Protein AF-A0A817CZT6-F1 (afdb_monomer_lite)

Radius of gyration: 22.2 Å; chains: 1; bounding box: 32×43×56 Å

Structure (mmCIF, N/CA/C/O backbone):
data_AF-A0A817CZT6-F1
#
_entry.id   AF-A0A817CZT6-F1
#
loop_
_atom_site.group_PDB
_atom_site.id
_atom_site.type_symbol
_atom_site.label_atom_id
_atom_site.label_alt_id
_atom_site.label_comp_id
_atom_site.label_asym_id
_atom_site.label_entity_id
_atom_site.label_seq_id
_atom_site.pdbx_PDB_ins_code
_atom_site.Cartn_x
_atom_site.Cartn_y
_atom_site.Cartn_z
_atom_site.occupancy
_atom_site.B_iso_or_equiv
_atom_site.auth_seq_id
_atom_site.auth_comp_id
_atom_site.auth_asym_id
_atom_site.auth_atom_id
_atom_site.pdbx_PDB_model_num
ATOM 1 N N . MET A 1 1 ? -7.668 -11.973 -19.257 1.00 88.50 1 MET A N 1
ATOM 2 C CA . MET A 1 1 ? -7.568 -13.418 -18.961 1.00 88.50 1 MET A CA 1
ATOM 3 C C . MET A 1 1 ? -7.108 -14.110 -20.238 1.00 88.50 1 MET A C 1
ATOM 5 O O . MET A 1 1 ? -7.043 -13.444 -21.268 1.00 88.50 1 MET A O 1
ATOM 9 N N . TYR A 1 2 ? -6.689 -15.365 -20.191 1.00 92.69 2 TYR A N 1
ATOM 10 C CA . TYR A 1 2 ? -6.316 -16.107 -21.389 1.00 92.69 2 TYR A CA 1
ATOM 11 C C . TYR A 1 2 ? -6.730 -17.566 -21.269 1.00 92.69 2 TYR A C 1
ATOM 13 O O . TYR A 1 2 ? -6.861 -18.090 -20.161 1.00 92.69 2 TYR A O 1
ATOM 21 N N . TYR A 1 3 ? -6.906 -18.198 -22.418 1.00 92.81 3 TYR A N 1
ATOM 22 C CA . TYR A 1 3 ? -7.049 -19.640 -22.541 1.00 92.81 3 TYR A CA 1
ATOM 23 C C . TYR A 1 3 ? -6.034 -20.180 -23.538 1.00 92.81 3 TYR A C 1
ATOM 25 O O . TYR A 1 3 ? -5.374 -19.417 -24.254 1.00 92.81 3 TYR A O 1
ATOM 33 N N . LEU A 1 4 ? -5.861 -21.497 -23.519 1.00 92.00 4 LEU A N 1
ATOM 34 C CA . LEU A 1 4 ? -4.982 -22.200 -24.439 1.00 92.00 4 LEU A CA 1
ATOM 35 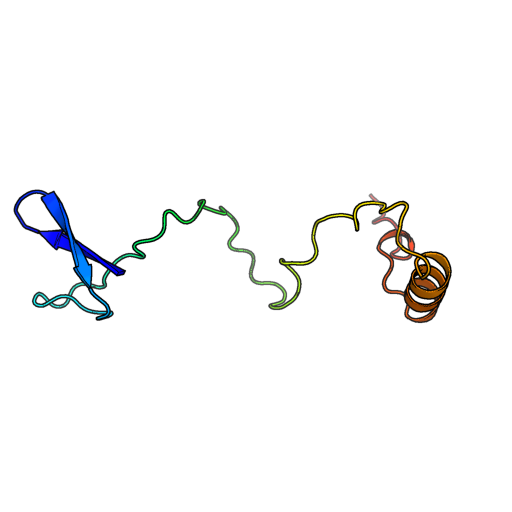C C . LEU A 1 4 ? -5.827 -22.763 -25.575 1.00 92.00 4 LEU A C 1
ATOM 37 O O . LEU A 1 4 ? -6.763 -23.524 -25.338 1.00 92.00 4 LEU A O 1
ATOM 41 N N . ASN A 1 5 ? -5.489 -22.374 -26.801 1.00 89.12 5 ASN A N 1
ATOM 42 C CA . ASN A 1 5 ? -6.039 -23.005 -27.994 1.00 89.12 5 ASN A CA 1
ATOM 43 C C . ASN A 1 5 ? -5.502 -24.433 -28.143 1.00 89.12 5 ASN A C 1
ATOM 45 O O . ASN A 1 5 ? -4.484 -24.794 -27.557 1.00 89.12 5 ASN A O 1
ATOM 49 N N . GLU A 1 6 ? -6.105 -25.208 -29.041 1.00 89.38 6 GLU A N 1
ATOM 50 C CA . GLU A 1 6 ? -5.640 -26.546 -29.442 1.00 89.38 6 GLU A CA 1
ATOM 51 C C . GLU A 1 6 ? -4.174 -26.562 -29.916 1.00 89.38 6 GLU A C 1
ATOM 53 O O . GLU A 1 6 ? -3.465 -27.548 -29.749 1.00 89.38 6 GLU A O 1
ATOM 58 N N . LYS A 1 7 ? -3.688 -25.435 -30.452 1.00 90.25 7 LYS A N 1
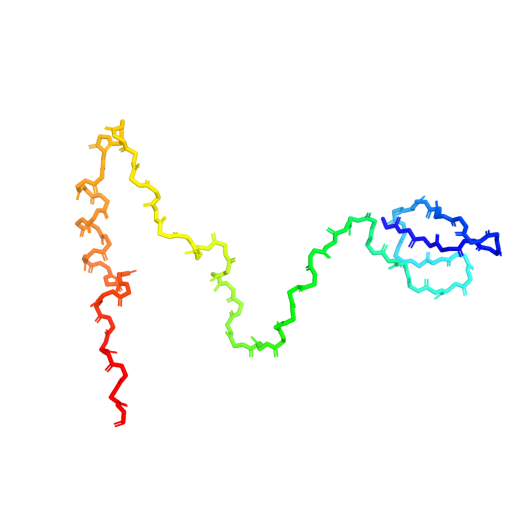ATOM 59 C CA . LYS A 1 7 ? -2.292 -25.236 -30.877 1.00 90.25 7 LYS A CA 1
ATOM 60 C C . LYS A 1 7 ? -1.320 -24.949 -29.721 1.00 90.25 7 LYS A C 1
ATOM 62 O O . LYS A 1 7 ? -0.135 -24.755 -29.961 1.00 90.25 7 LYS A O 1
ATOM 67 N N . GLY A 1 8 ? -1.806 -24.858 -28.482 1.00 87.00 8 GLY A N 1
ATOM 68 C CA . GLY A 1 8 ? -1.011 -24.489 -27.305 1.00 87.00 8 GLY A CA 1
ATOM 69 C C .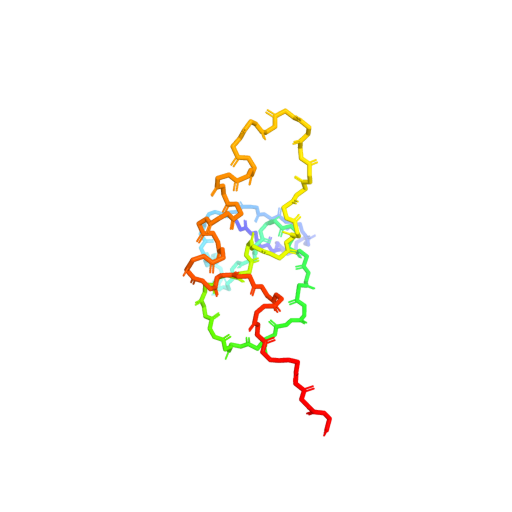 GLY A 1 8 ? -0.697 -22.991 -27.187 1.00 87.00 8 GLY A C 1
ATOM 70 O O . GLY A 1 8 ? 0.070 -22.585 -26.314 1.00 87.00 8 GLY A O 1
ATOM 71 N N . GLU A 1 9 ? -1.287 -22.150 -28.037 1.00 89.56 9 GLU A N 1
ATOM 72 C CA . GLU A 1 9 ? -1.093 -20.697 -28.023 1.00 89.56 9 GLU A CA 1
ATOM 73 C C . GLU A 1 9 ? -2.028 -20.007 -27.020 1.00 89.56 9 GLU A C 1
ATOM 75 O O . GLU A 1 9 ? -3.181 -20.410 -26.841 1.00 89.56 9 GLU A O 1
ATOM 80 N N . ARG A 1 10 ? -1.540 -18.932 -26.382 1.00 91.12 10 ARG A N 1
ATOM 81 C CA . ARG A 1 10 ? -2.331 -18.120 -25.445 1.00 91.12 10 ARG A CA 1
ATOM 82 C C . ARG A 1 10 ? -3.218 -17.142 -26.207 1.00 91.12 10 ARG A C 1
ATOM 84 O O . ARG A 1 10 ? -2.710 -16.180 -26.781 1.00 91.12 10 ARG A O 1
ATOM 91 N N . VAL A 1 11 ? -4.534 -17.325 -26.133 1.00 92.06 11 VAL A N 1
ATOM 92 C CA . VAL A 1 11 ? -5.504 -16.349 -26.647 1.00 92.06 11 VAL A CA 1
ATOM 93 C C . VAL A 1 11 ? -6.047 -15.508 -25.510 1.00 92.06 11 VAL A C 1
ATOM 95 O O . VAL A 1 11 ? -6.654 -16.013 -24.565 1.00 92.06 11 VAL A O 1
ATOM 98 N N . TYR A 1 12 ? -5.825 -14.200 -25.604 1.00 92.12 12 TYR A N 1
ATOM 99 C CA . TYR A 1 12 ? -6.270 -13.243 -24.603 1.00 92.12 12 TYR A CA 1
ATOM 100 C C . TYR A 1 12 ? -7.747 -12.890 -24.790 1.00 92.12 12 TYR A C 1
ATOM 102 O O . TYR A 1 12 ? -8.216 -12.619 -25.891 1.00 92.12 12 TYR A O 1
ATOM 110 N N . THR A 1 13 ? -8.482 -12.870 -23.683 1.00 90.06 13 THR A N 1
ATOM 111 C CA . THR A 1 13 ? -9.911 -12.556 -23.636 1.00 90.06 13 THR A CA 1
ATOM 112 C C . THR A 1 13 ? -10.271 -11.855 -22.325 1.00 90.06 13 THR A C 1
ATOM 114 O O . THR A 1 13 ? -9.600 -12.011 -21.297 1.00 90.06 13 THR A O 1
ATOM 117 N N . PHE A 1 14 ? -11.345 -11.066 -22.348 1.00 90.81 14 PHE A N 1
ATOM 118 C CA . PHE A 1 14 ? -11.945 -10.463 -21.152 1.00 90.81 14 PHE A CA 1
ATOM 119 C C . PHE A 1 14 ? -13.042 -11.331 -20.528 1.00 90.81 14 PHE A C 1
ATOM 121 O O . PHE A 1 14 ? -13.462 -11.072 -19.401 1.00 90.81 14 PHE A O 1
ATOM 128 N N . LYS A 1 15 ? -13.513 -12.360 -21.240 1.00 90.44 15 LYS A N 1
ATOM 129 C CA . LYS A 1 15 ? -14.528 -13.278 -20.720 1.00 90.44 15 LYS A CA 1
ATOM 130 C C . LYS A 1 15 ? -13.913 -14.162 -19.639 1.00 90.44 15 LYS A C 1
ATOM 132 O O . LYS A 1 15 ? -12.746 -14.518 -19.730 1.00 90.44 15 LYS A O 1
ATOM 137 N N . LYS A 1 16 ? -14.712 -14.517 -18.629 1.00 89.00 16 LYS A N 1
ATOM 138 C CA . LYS A 1 16 ? -14.301 -15.460 -17.574 1.00 89.00 16 LYS A CA 1
ATOM 139 C C . LYS A 1 16 ? -14.355 -16.913 -18.040 1.00 89.00 16 LYS A C 1
ATOM 141 O O . LYS A 1 16 ? -13.664 -17.747 -17.463 1.00 89.00 16 LYS A O 1
ATOM 146 N N . VAL A 1 17 ? -15.167 -17.188 -19.059 1.00 90.88 17 VAL A N 1
ATOM 147 C CA . VAL A 1 17 ? -15.446 -18.522 -19.585 1.00 90.88 17 VAL A CA 1
ATOM 148 C C . VAL A 1 17 ? -15.102 -18.559 -21.068 1.00 90.88 17 VAL A C 1
ATOM 150 O O . VAL A 1 17 ? -15.388 -17.606 -21.803 1.00 90.88 17 VAL A O 1
ATOM 153 N N . ASP A 1 18 ? -14.490 -19.659 -21.476 1.00 88.50 18 ASP A N 1
ATOM 154 C CA . ASP A 1 18 ? -14.123 -19.954 -22.853 1.00 88.50 18 ASP A CA 1
ATOM 155 C C . ASP A 1 18 ? -15.334 -20.363 -23.697 1.00 88.50 18 ASP A C 1
ATOM 157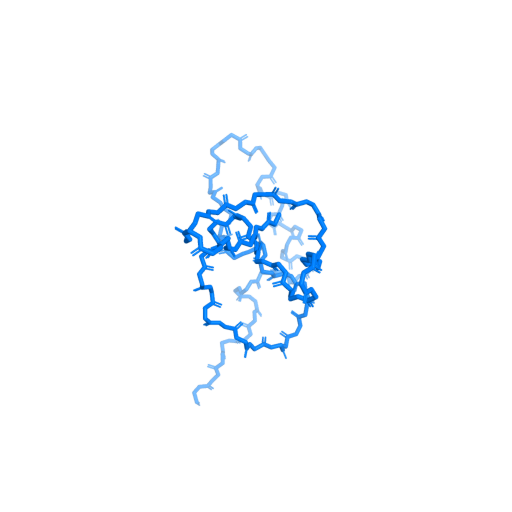 O O . ASP A 1 18 ? -16.370 -20.747 -23.151 1.00 88.50 18 ASP A O 1
ATOM 161 N N . PRO A 1 19 ? -15.219 -20.361 -25.038 1.00 88.06 19 PRO A N 1
ATOM 162 C CA . PRO A 1 19 ? -16.257 -20.908 -25.915 1.00 88.06 19 PRO A CA 1
ATOM 163 C C . PRO A 1 19 ? -16.606 -22.375 -25.605 1.00 88.06 19 PRO A C 1
ATOM 165 O O . PRO A 1 19 ? -17.729 -22.800 -25.847 1.00 88.06 19 PRO A O 1
ATOM 168 N N . LEU A 1 20 ? -15.655 -23.123 -25.035 1.00 86.62 20 LEU A N 1
ATOM 169 C CA . LEU A 1 20 ? -15.803 -24.518 -24.602 1.00 86.62 20 LEU A CA 1
ATOM 170 C C . LEU A 1 20 ? -16.357 -24.667 -23.172 1.00 86.62 20 LEU A C 1
ATOM 172 O O . LEU A 1 20 ? -16.548 -25.782 -22.700 1.00 86.62 20 LEU A O 1
ATOM 176 N N . GLY A 1 21 ? -16.598 -23.564 -22.456 1.00 88.31 21 GLY A N 1
ATOM 177 C CA . GLY A 1 21 ? -17.127 -23.595 -21.089 1.00 88.31 21 GLY A CA 1
ATOM 178 C C . GLY A 1 21 ? -16.073 -23.699 -19.979 1.00 88.31 21 GLY A C 1
ATOM 179 O O . GLY A 1 21 ? -16.428 -23.705 -18.802 1.00 88.31 21 GLY A O 1
ATOM 180 N N . HIS A 1 22 ? -14.781 -23.749 -20.311 1.00 86.38 22 HIS A N 1
ATOM 181 C CA . HIS A 1 22 ? -13.708 -23.782 -19.314 1.00 86.38 22 HIS A CA 1
ATOM 182 C C . HIS A 1 22 ? -13.438 -22.398 -18.701 1.00 86.38 22 HIS A C 1
ATOM 184 O O . HIS A 1 22 ? -13.633 -21.374 -19.361 1.00 86.38 22 HIS A O 1
ATOM 190 N N . PRO A 1 23 ? -13.009 -22.329 -17.428 1.00 90.94 23 PRO A N 1
ATOM 191 C CA . PRO A 1 23 ? -12.640 -21.068 -16.805 1.00 90.94 23 PRO A CA 1
ATOM 192 C C . PRO A 1 23 ? -11.290 -20.566 -17.333 1.00 90.94 23 PRO A C 1
ATOM 194 O O . PRO A 1 23 ? -10.287 -21.278 -17.318 1.00 90.94 23 PRO A O 1
ATOM 197 N N . THR A 1 24 ? -11.255 -19.299 -17.732 1.00 90.81 24 THR A N 1
ATOM 198 C CA . THR A 1 24 ? -10.036 -18.633 -18.213 1.00 90.81 24 THR A CA 1
ATOM 199 C C . THR A 1 24 ? -9.024 -18.385 -17.094 1.00 90.81 24 THR A C 1
ATOM 201 O O . THR A 1 24 ? -9.377 -18.152 -15.934 1.00 90.81 24 THR A O 1
ATOM 204 N N . GLN A 1 25 ? -7.738 -18.368 -17.447 1.00 87.00 25 GLN A N 1
ATOM 205 C CA . GLN A 1 25 ? -6.643 -18.084 -16.518 1.00 87.00 25 GLN A CA 1
ATOM 206 C C . GLN A 1 25 ? -6.284 -16.592 -16.505 1.00 87.00 25 GLN A C 1
ATOM 208 O O . GLN A 1 25 ? -6.497 -15.860 -17.474 1.00 87.00 25 GLN A O 1
ATOM 213 N N . SER A 1 26 ? -5.708 -16.097 -15.406 1.00 86.12 26 SER A N 1
ATOM 214 C CA . SER A 1 26 ? -5.211 -14.716 -15.373 1.00 86.12 26 SER A CA 1
ATOM 215 C C . SER A 1 26 ? -4.036 -14.548 -16.338 1.00 86.12 26 SER A C 1
ATOM 217 O O . SER A 1 26 ? -3.068 -15.294 -16.281 1.00 86.12 26 SER A O 1
ATOM 219 N N . ALA A 1 27 ? -4.118 -13.545 -17.212 1.00 81.38 27 ALA A N 1
ATOM 220 C CA . ALA A 1 27 ? -3.081 -13.217 -18.197 1.00 81.38 27 ALA A CA 1
ATOM 221 C C . ALA A 1 27 ? -1.819 -12.616 -17.569 1.00 81.38 27 ALA A C 1
ATOM 223 O O . ALA A 1 27 ? -0.762 -12.592 -18.195 1.00 81.38 27 ALA A O 1
ATOM 224 N N . HIS A 1 28 ? -1.926 -12.132 -16.335 1.00 77.50 28 HIS A N 1
ATOM 225 C CA . HIS A 1 28 ? -0.788 -11.597 -15.617 1.00 77.50 28 HIS A CA 1
ATOM 226 C C . HIS A 1 28 ? -0.013 -12.753 -14.972 1.00 77.50 28 HIS A C 1
ATOM 228 O O . HIS A 1 28 ? -0.640 -13.566 -14.287 1.00 77.50 28 HIS A O 1
ATOM 234 N N . PRO A 1 29 ? 1.328 -12.818 -15.099 1.00 69.19 29 PRO A N 1
ATOM 235 C CA . PRO A 1 29 ? 2.139 -13.692 -14.262 1.00 69.19 29 PRO A CA 1
ATOM 236 C C . PRO A 1 29 ? 1.982 -13.238 -12.807 1.00 69.19 29 PRO A C 1
ATOM 238 O O . PRO A 1 29 ? 2.623 -12.289 -12.356 1.00 69.19 29 PRO A O 1
ATOM 241 N N . GLY A 1 30 ? 1.034 -13.837 -12.094 1.00 60.91 30 GLY A N 1
ATOM 242 C CA . GLY A 1 30 ? 0.905 -13.680 -10.657 1.00 60.91 30 GLY A CA 1
ATOM 243 C C . GLY A 1 30 ? 2.035 -14.466 -10.015 1.00 60.91 30 GLY A C 1
ATOM 244 O O . GLY A 1 30 ? 2.184 -15.656 -10.281 1.00 60.91 30 GLY A O 1
ATOM 245 N N . LYS A 1 31 ? 2.855 -13.813 -9.189 1.00 51.28 31 LYS A N 1
ATOM 246 C CA . LYS A 1 31 ? 3.796 -14.537 -8.329 1.00 51.28 31 LYS A CA 1
ATOM 247 C C . LYS A 1 31 ? 2.968 -15.511 -7.479 1.00 51.28 31 LYS A C 1
ATOM 249 O O . LYS A 1 31 ? 2.024 -15.042 -6.840 1.00 51.28 31 LYS A O 1
ATOM 254 N N . PRO A 1 32 ? 3.263 -16.822 -7.459 1.00 47.94 32 PRO A N 1
ATOM 255 C CA . PRO A 1 32 ? 2.548 -17.743 -6.593 1.00 47.94 32 PRO A CA 1
ATOM 256 C C . PRO A 1 32 ? 2.913 -17.411 -5.145 1.00 47.94 32 PRO A C 1
ATOM 258 O O . PRO A 1 32 ? 3.922 -17.867 -4.615 1.00 47.94 32 PRO A O 1
ATOM 261 N N . THR A 1 33 ? 2.109 -16.579 -4.488 1.00 46.00 33 THR A N 1
ATOM 262 C CA . THR A 1 33 ? 2.133 -16.475 -3.033 1.00 46.00 33 THR A CA 1
ATOM 263 C C . THR A 1 33 ? 1.488 -17.746 -2.506 1.00 46.00 33 THR A C 1
ATOM 265 O O . THR A 1 33 ? 0.264 -17.869 -2.465 1.00 46.00 33 THR A O 1
ATOM 268 N N . ASN A 1 34 ? 2.319 -18.727 -2.165 1.00 48.44 34 ASN A N 1
ATOM 269 C CA . ASN A 1 34 ? 1.884 -19.940 -1.494 1.00 48.44 34 ASN A CA 1
ATOM 270 C C . ASN A 1 34 ? 1.516 -19.579 -0.045 1.00 48.44 34 ASN A C 1
ATOM 272 O O . ASN A 1 34 ? 2.340 -19.646 0.858 1.00 48.44 34 ASN A O 1
ATOM 276 N N . CYS A 1 35 ? 0.310 -19.054 0.154 1.00 48.19 35 CYS A N 1
ATOM 277 C CA . CYS A 1 35 ? -0.227 -18.721 1.467 1.00 48.19 35 CYS A CA 1
ATOM 278 C C . CYS A 1 35 ? -1.753 -18.669 1.365 1.00 48.19 35 CYS A C 1
ATOM 280 O O . CYS A 1 35 ? -2.350 -17.632 1.084 1.00 48.19 35 CYS A O 1
ATOM 282 N N . LYS A 1 36 ? -2.391 -19.822 1.571 1.00 47.22 36 LYS A N 1
ATOM 283 C CA . LYS A 1 36 ? -3.788 -19.875 1.998 1.00 47.22 36 LYS A CA 1
ATOM 284 C C . LYS A 1 36 ? -3.804 -19.967 3.521 1.00 47.22 36 LYS A C 1
ATOM 286 O O . LYS A 1 36 ? -3.921 -21.055 4.067 1.00 47.22 36 LYS A O 1
ATOM 291 N N . THR A 1 37 ? -3.733 -18.817 4.183 1.00 39.03 37 THR A N 1
ATOM 292 C CA . THR A 1 37 ? -4.257 -18.661 5.543 1.00 39.03 37 THR A CA 1
ATOM 293 C C . THR A 1 37 ? -5.214 -17.482 5.516 1.00 39.03 37 THR A C 1
ATOM 295 O O . THR A 1 37 ? -4.818 -16.331 5.674 1.00 39.03 37 THR A O 1
ATOM 298 N N . TYR A 1 38 ? -6.493 -17.774 5.282 1.00 47.03 38 TYR A N 1
ATOM 299 C CA . TYR A 1 38 ? -7.571 -16.838 5.567 1.00 47.03 38 TYR A CA 1
ATOM 300 C C . TYR A 1 38 ? -7.690 -16.712 7.088 1.00 47.03 38 TYR A C 1
ATOM 302 O O . TYR A 1 38 ? -8.406 -17.461 7.747 1.00 47.03 38 TYR A O 1
ATOM 310 N N . ARG A 1 39 ? -6.957 -15.754 7.651 1.00 43.59 39 ARG A N 1
ATOM 311 C CA . ARG A 1 39 ? -7.364 -15.060 8.867 1.00 43.59 39 ARG A CA 1
ATOM 312 C C . ARG A 1 39 ? -7.092 -13.579 8.630 1.00 43.59 39 ARG A C 1
ATOM 314 O O . ARG A 1 39 ? -5.946 -13.149 8.648 1.00 43.59 39 ARG A O 1
ATOM 321 N N . ASN A 1 40 ? -8.187 -12.856 8.410 1.00 42.56 40 ASN A N 1
ATOM 322 C CA . ASN A 1 40 ? -8.298 -11.404 8.269 1.00 42.56 40 ASN A CA 1
ATOM 323 C C . ASN A 1 40 ? -7.940 -10.870 6.875 1.00 42.56 40 ASN A C 1
ATOM 325 O O . ASN A 1 40 ? -6.794 -10.568 6.553 1.00 42.56 40 ASN A O 1
ATOM 329 N N . GLU A 1 41 ? -8.978 -10.730 6.051 1.00 49.88 41 GLU A N 1
ATOM 330 C CA . GLU A 1 41 ? -8.963 -9.794 4.935 1.00 49.88 41 GLU A CA 1
ATOM 331 C C . GLU A 1 41 ? -8.711 -8.372 5.460 1.00 49.88 41 GLU A C 1
ATOM 333 O O . GLU A 1 41 ? -9.243 -7.981 6.499 1.00 49.88 41 GLU A O 1
ATOM 338 N N . LEU A 1 42 ? -7.926 -7.619 4.686 1.00 47.09 42 LEU A N 1
ATOM 339 C CA . LEU A 1 42 ? -7.334 -6.301 4.939 1.00 47.09 42 LEU A CA 1
ATOM 340 C C . LEU A 1 42 ? -5.963 -6.348 5.631 1.00 47.09 42 LEU A C 1
ATOM 342 O O . LEU A 1 42 ? -5.796 -6.838 6.738 1.00 47.09 42 LEU A O 1
ATOM 346 N N . ILE A 1 43 ? -5.004 -5.677 4.982 1.00 43.00 43 ILE A N 1
ATOM 347 C CA . ILE A 1 43 ? -3.629 -5.389 5.431 1.00 43.00 43 ILE A CA 1
ATOM 348 C C . ILE A 1 43 ? -2.579 -6.446 5.022 1.00 43.00 43 ILE A C 1
ATOM 350 O O . ILE A 1 43 ? -1.744 -6.871 5.810 1.00 43.00 43 ILE A O 1
ATOM 354 N N . LEU A 1 44 ? -2.516 -6.792 3.731 1.00 39.06 44 LEU A N 1
ATOM 355 C CA . LEU A 1 44 ? -1.295 -7.364 3.124 1.00 39.06 44 LEU A CA 1
ATOM 356 C C . LEU A 1 44 ? -0.728 -6.488 1.991 1.00 39.06 44 LEU A C 1
ATOM 358 O O . LEU A 1 44 ? 0.001 -6.953 1.125 1.00 39.06 44 LEU A O 1
ATOM 362 N N . PHE A 1 45 ? -1.031 -5.184 2.041 1.00 40.72 45 PHE A N 1
ATOM 363 C CA . PHE A 1 45 ? -0.359 -4.128 1.262 1.00 40.72 45 PHE A CA 1
ATOM 364 C C . PHE A 1 45 ? 0.539 -3.221 2.133 1.00 40.72 45 PHE A C 1
ATOM 366 O O . PHE A 1 45 ? 1.145 -2.276 1.641 1.00 40.72 45 PHE A O 1
ATOM 373 N N . TYR A 1 46 ? 0.648 -3.517 3.434 1.00 47.59 46 TYR A N 1
ATOM 374 C CA . TYR A 1 46 ? 1.352 -2.704 4.440 1.00 47.59 46 TYR A CA 1
ATOM 375 C C . TYR A 1 46 ? 2.540 -3.429 5.090 1.00 47.59 46 TYR A C 1
ATOM 377 O O . TYR A 1 46 ? 2.981 -3.055 6.172 1.00 47.59 46 TYR A O 1
ATOM 385 N N . PHE A 1 47 ? 3.082 -4.464 4.445 1.00 44.53 47 PHE A N 1
ATOM 386 C CA . PHE A 1 47 ? 4.215 -5.224 4.981 1.00 44.53 47 PHE A CA 1
ATOM 387 C C . PHE A 1 47 ? 5.548 -4.808 4.347 1.00 44.53 47 PHE A C 1
ATOM 389 O O . PHE A 1 47 ? 6.347 -5.626 3.910 1.00 44.53 47 PHE A O 1
ATOM 396 N N . PHE A 1 48 ? 5.787 -3.502 4.290 1.00 58.12 48 PHE A N 1
ATOM 397 C CA . PHE A 1 48 ? 7.138 -2.965 4.196 1.00 58.12 48 PHE A CA 1
ATOM 398 C C . PHE A 1 48 ? 7.270 -1.911 5.295 1.00 58.12 48 PHE A C 1
ATOM 400 O O . PHE A 1 48 ? 6.372 -1.070 5.418 1.00 58.12 48 PHE A O 1
ATOM 407 N N . PRO A 1 49 ? 8.341 -1.925 6.114 1.00 62.25 49 PRO A N 1
ATOM 408 C CA . PRO A 1 49 ? 8.609 -0.789 6.985 1.00 62.25 49 PRO A CA 1
ATOM 409 C C . PRO A 1 49 ? 8.641 0.459 6.102 1.00 62.25 49 PRO A C 1
ATOM 411 O O . PRO A 1 49 ? 9.245 0.440 5.026 1.00 62.25 49 PRO A O 1
ATOM 414 N N . ALA A 1 50 ? 7.932 1.515 6.512 1.00 64.56 50 ALA A N 1
ATOM 415 C CA . ALA A 1 50 ? 7.923 2.764 5.761 1.00 64.56 50 ALA A CA 1
ATOM 416 C C . ALA A 1 50 ? 9.381 3.179 5.530 1.00 64.56 50 ALA A C 1
ATOM 418 O O . ALA A 1 50 ? 10.114 3.391 6.498 1.00 64.56 50 ALA A O 1
ATOM 419 N N . LYS A 1 51 ? 9.813 3.209 4.262 1.00 65.50 51 LYS A N 1
ATOM 420 C CA . LYS A 1 51 ? 11.186 3.576 3.918 1.00 65.50 51 LYS A CA 1
ATOM 421 C C . LYS A 1 51 ? 11.426 4.976 4.455 1.00 65.50 51 LYS A C 1
ATOM 423 O O . LYS A 1 51 ? 10.625 5.879 4.213 1.00 65.50 51 LYS A O 1
ATOM 428 N N . PHE A 1 52 ? 12.496 5.126 5.223 1.00 68.06 52 PHE A N 1
ATOM 429 C CA . PHE A 1 52 ? 12.927 6.431 5.685 1.00 68.06 52 PHE A CA 1
ATOM 430 C C . PHE A 1 52 ? 13.161 7.318 4.456 1.00 68.06 52 PHE A C 1
ATOM 432 O O . PHE A 1 52 ? 13.961 6.970 3.589 1.00 68.06 52 PHE A O 1
ATOM 439 N N . SER A 1 53 ? 12.406 8.411 4.357 1.00 76.25 53 SER A N 1
ATOM 440 C CA . SER A 1 53 ? 12.559 9.419 3.312 1.00 76.25 53 SER A CA 1
ATOM 441 C C . SER A 1 53 ? 13.118 10.676 3.977 1.00 76.25 53 SER A C 1
ATOM 443 O O . SER A 1 53 ? 12.472 11.195 4.891 1.00 76.25 53 SER A O 1
ATOM 445 N N . PRO A 1 54 ? 14.313 11.141 3.576 1.00 82.12 54 PRO A N 1
ATOM 446 C CA . PRO A 1 54 ? 14.930 12.326 4.169 1.00 82.12 54 PRO A CA 1
ATOM 447 C C . PRO A 1 54 ? 14.112 13.603 3.914 1.00 82.12 54 PRO A C 1
ATOM 449 O O . PRO A 1 54 ? 14.183 14.532 4.714 1.00 82.12 54 PRO A O 1
ATOM 452 N N . ASP A 1 55 ? 13.281 13.616 2.869 1.00 84.69 55 ASP A N 1
ATOM 453 C CA . ASP A 1 55 ? 12.434 14.752 2.489 1.00 84.69 55 ASP A CA 1
ATOM 454 C C . ASP A 1 55 ? 11.082 14.788 3.233 1.00 84.69 55 ASP A C 1
ATOM 456 O O . ASP A 1 55 ? 10.319 15.748 3.109 1.00 84.69 55 ASP A O 1
ATOM 460 N N . ASP A 1 56 ? 10.748 13.761 4.026 1.00 87.06 56 ASP A N 1
ATOM 461 C CA . ASP A 1 56 ? 9.467 13.687 4.738 1.00 87.06 56 ASP A CA 1
ATOM 462 C C . ASP A 1 56 ? 9.451 14.573 5.998 1.00 87.06 56 ASP A C 1
ATOM 464 O O . ASP A 1 56 ? 9.733 14.135 7.124 1.00 87.06 56 ASP A O 1
ATOM 468 N N . GLN A 1 57 ? 9.044 15.829 5.798 1.00 87.00 57 GLN A N 1
ATOM 469 C CA . GLN A 1 57 ? 8.888 16.850 6.840 1.00 87.00 57 GLN A CA 1
ATOM 470 C C . GLN A 1 57 ? 7.935 16.442 7.982 1.00 87.00 57 GLN A C 1
ATOM 472 O O . GLN A 1 57 ? 8.059 16.959 9.095 1.00 87.00 57 GLN A O 1
ATOM 477 N N . TYR A 1 58 ? 7.000 15.508 7.751 1.00 89.94 58 TYR A N 1
ATOM 478 C CA . TYR A 1 58 ? 5.955 15.136 8.718 1.00 89.94 58 TYR A CA 1
ATOM 479 C C . TYR A 1 58 ? 6.199 13.796 9.423 1.00 89.94 58 TYR A C 1
ATOM 481 O O . TYR A 1 58 ? 5.316 13.264 10.110 1.00 89.94 58 TYR A O 1
ATOM 489 N N . SER A 1 59 ? 7.398 13.233 9.284 1.00 86.38 59 SER A N 1
ATOM 490 C CA . SER A 1 59 ? 7.779 11.951 9.886 1.00 86.38 59 SER A CA 1
ATOM 491 C C . SER A 1 59 ? 7.555 11.913 11.409 1.00 86.38 59 SER A C 1
ATOM 493 O O . SER A 1 59 ? 6.959 10.962 11.925 1.00 86.38 59 SER A O 1
ATOM 495 N N . ARG A 1 60 ? 7.936 12.974 12.140 1.00 87.12 60 ARG A N 1
ATOM 496 C CA . ARG A 1 60 ? 7.760 13.077 13.606 1.00 87.12 60 ARG A CA 1
ATOM 497 C C . ARG A 1 60 ? 6.287 13.074 14.017 1.00 87.12 60 ARG A C 1
ATOM 499 O O . ARG A 1 60 ? 5.905 12.378 14.957 1.00 87.12 60 ARG A O 1
ATOM 506 N N . GLN A 1 61 ? 5.454 13.842 13.322 1.00 93.06 61 GLN A N 1
ATOM 507 C CA . GLN A 1 61 ? 4.017 13.953 13.569 1.00 93.06 61 GLN A CA 1
ATOM 508 C C . GLN A 1 61 ? 3.331 12.611 13.290 1.00 93.06 61 GLN A C 1
ATOM 510 O O . GLN A 1 61 ? 2.527 12.142 14.097 1.00 93.06 61 GLN A O 1
ATOM 515 N N . ARG A 1 62 ? 3.719 11.942 12.197 1.00 89.81 62 ARG A N 1
ATOM 516 C CA . ARG A 1 62 ? 3.218 10.612 11.838 1.00 89.81 62 ARG A CA 1
ATOM 517 C C . ARG A 1 62 ? 3.553 9.569 12.904 1.00 89.81 62 ARG A C 1
ATOM 519 O O . ARG A 1 62 ? 2.683 8.777 13.259 1.00 89.81 62 ARG A O 1
ATOM 526 N N . LEU A 1 63 ? 4.775 9.577 13.442 1.00 86.88 63 LEU A N 1
ATOM 527 C CA . LEU A 1 63 ? 5.168 8.676 14.531 1.00 86.88 63 LEU A CA 1
ATOM 528 C C . LEU A 1 63 ? 4.339 8.922 15.796 1.00 86.88 63 LEU A C 1
ATOM 530 O O . LEU A 1 63 ? 3.807 7.966 16.351 1.00 86.88 63 LEU A O 1
ATOM 534 N N . LYS A 1 64 ? 4.137 10.184 16.203 1.00 90.25 64 LYS A N 1
ATOM 535 C CA . LYS A 1 64 ? 3.296 10.523 17.369 1.00 90.25 64 LYS A CA 1
ATOM 536 C C . LYS A 1 64 ? 1.865 9.999 17.228 1.00 90.25 64 LYS A C 1
ATOM 538 O O . LYS A 1 64 ? 1.329 9.427 18.176 1.00 90.25 64 LYS A O 1
ATOM 543 N N . LEU A 1 65 ? 1.257 10.157 16.050 1.00 89.50 65 LEU A N 1
ATOM 544 C CA . LEU A 1 65 ? -0.081 9.629 15.771 1.00 89.50 65 LEU A CA 1
ATOM 545 C C . LEU A 1 65 ? -0.104 8.098 15.840 1.00 89.50 65 LEU A C 1
ATOM 547 O O . LEU A 1 65 ? -0.959 7.535 16.521 1.00 89.50 65 LEU A O 1
ATOM 551 N N . LYS A 1 66 ? 0.861 7.418 15.209 1.00 88.06 66 LYS A N 1
ATOM 552 C C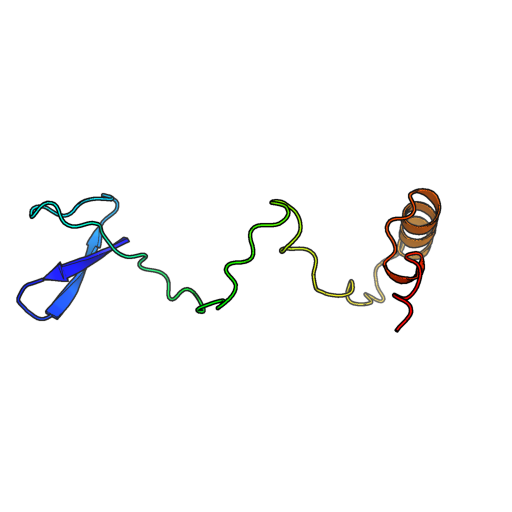A . LYS A 1 66 ? 0.961 5.950 15.257 1.00 88.06 66 LYS A CA 1
ATOM 553 C C . LYS A 1 66 ? 1.127 5.423 16.686 1.00 88.06 66 LYS A C 1
ATOM 555 O O . LYS A 1 6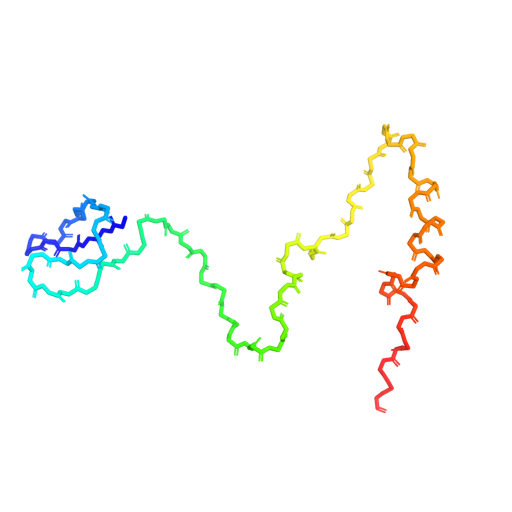6 ? 0.481 4.438 17.032 1.00 88.06 66 LYS A O 1
ATOM 560 N N . THR A 1 67 ? 1.917 6.104 17.519 1.00 86.31 67 THR A N 1
ATOM 561 C CA . THR A 1 67 ? 2.078 5.769 18.941 1.00 86.31 67 THR A CA 1
ATOM 562 C C . THR A 1 67 ? 0.776 5.958 19.722 1.00 86.31 67 THR A C 1
ATOM 564 O O . THR A 1 67 ? 0.418 5.079 20.504 1.00 86.31 67 THR A O 1
ATOM 567 N N . ARG A 1 68 ? 0.045 7.063 19.493 1.00 91.12 68 ARG A N 1
ATOM 568 C CA . ARG A 1 68 ? -1.232 7.367 20.171 1.00 91.12 68 ARG A CA 1
ATOM 569 C C . ARG A 1 68 ? -2.311 6.330 19.860 1.00 91.12 68 ARG A C 1
ATOM 571 O O . ARG A 1 68 ? -3.014 5.900 20.766 1.00 91.12 68 ARG A O 1
ATOM 578 N N . TYR A 1 69 ? -2.417 5.920 18.598 1.00 89.25 69 TYR A N 1
ATOM 579 C CA . TYR A 1 69 ? -3.416 4.947 18.141 1.00 89.25 69 TYR A CA 1
ATOM 580 C C . TYR A 1 69 ? -2.967 3.485 18.269 1.00 89.25 69 TYR A C 1
ATOM 582 O O . TYR A 1 69 ? -3.665 2.595 17.797 1.00 89.25 69 TYR A O 1
ATOM 590 N N . LYS A 1 70 ? -1.819 3.228 18.910 1.00 82.62 70 LYS A N 1
ATOM 591 C CA . LYS A 1 70 ? -1.260 1.884 19.121 1.00 82.62 70 LYS A CA 1
ATOM 592 C C . LYS A 1 70 ? -1.099 1.058 17.832 1.00 82.62 70 LYS A C 1
ATOM 594 O O . LYS A 1 70 ? -1.322 -0.147 17.821 1.00 82.62 70 LYS A O 1
ATOM 599 N N . LEU A 1 71 ? -0.727 1.713 16.731 1.00 83.00 71 LEU A N 1
ATOM 600 C CA . LEU A 1 71 ? -0.586 1.089 15.407 1.00 83.00 71 LEU A CA 1
ATOM 601 C C . LEU A 1 71 ? 0.827 0.539 15.146 1.00 83.00 71 LEU A C 1
ATOM 603 O O . LEU A 1 71 ? 1.104 0.048 14.052 1.00 83.00 71 LEU A O 1
ATOM 607 N N . LEU A 1 72 ? 1.756 0.681 16.098 1.00 79.00 72 LEU A N 1
ATOM 608 C CA . LEU A 1 72 ? 3.131 0.214 15.939 1.00 79.00 72 LEU A CA 1
ATOM 609 C C . LEU A 1 72 ? 3.251 -1.245 16.381 1.00 79.00 72 LEU A C 1
ATOM 611 O O . LEU A 1 72 ? 2.877 -1.599 17.496 1.00 79.00 72 LEU A O 1
ATOM 615 N N . LEU A 1 73 ? 3.876 -2.071 15.540 1.00 73.31 73 LEU A N 1
ATOM 616 C CA . LEU A 1 73 ? 4.152 -3.479 15.845 1.00 73.31 73 LEU A CA 1
ATOM 617 C C . LEU A 1 73 ? 5.061 -3.650 17.076 1.00 73.31 73 LEU A C 1
ATOM 619 O O . LEU A 1 73 ? 5.008 -4.661 17.758 1.00 73.31 73 LEU A O 1
ATOM 623 N N . THR A 1 74 ? 5.856 -2.636 17.420 1.00 73.50 74 THR A N 1
ATOM 624 C CA . THR A 1 74 ? 6.696 -2.635 18.627 1.00 73.50 74 THR A CA 1
ATOM 625 C C . THR A 1 74 ? 5.900 -2.564 19.931 1.00 73.50 74 THR A C 1
ATOM 627 O O . THR A 1 74 ? 6.462 -2.795 20.995 1.00 73.50 74 THR A O 1
ATOM 630 N N . GLN A 1 75 ? 4.610 -2.220 19.869 1.00 73.50 75 GLN A N 1
ATOM 631 C CA . GLN A 1 75 ? 3.743 -2.092 21.041 1.00 73.50 75 GLN A CA 1
ATOM 632 C C . GLN A 1 75 ? 2.967 -3.378 21.343 1.00 73.50 75 GLN A C 1
ATOM 634 O O . GLN A 1 75 ? 2.364 -3.478 22.412 1.00 73.50 75 GLN A O 1
ATOM 639 N N . THR A 1 76 ? 2.959 -4.358 20.431 1.00 73.12 76 THR A N 1
ATOM 640 C CA . THR A 1 76 ? 2.373 -5.668 20.724 1.00 73.12 76 THR A CA 1
ATOM 641 C C . THR A 1 76 ? 3.292 -6.428 21.675 1.00 73.12 76 THR A C 1
ATOM 643 O O . THR A 1 76 ? 4.508 -6.411 21.460 1.00 73.12 76 THR A O 1
ATOM 646 N N . PRO A 1 77 ? 2.753 -7.092 22.714 1.00 76.62 77 PRO A N 1
ATOM 647 C CA . PRO A 1 77 ? 3.575 -7.911 23.590 1.00 76.62 77 PRO A CA 1
ATOM 648 C C . PRO A 1 77 ? 4.296 -8.959 22.743 1.00 76.62 77 PRO A C 1
ATOM 650 O O . PRO A 1 77 ? 3.672 -9.615 21.906 1.00 76.62 77 PRO A O 1
ATOM 653 N N . LEU A 1 78 ? 5.608 -9.097 22.949 1.00 70.69 78 LEU A N 1
ATOM 654 C CA . LEU A 1 78 ? 6.361 -10.191 22.350 1.00 70.69 78 LEU A CA 1
ATOM 655 C C . LEU A 1 78 ? 5.670 -11.491 22.772 1.00 70.69 78 LEU A C 1
ATOM 657 O O . LEU A 1 78 ? 5.416 -11.687 23.966 1.00 70.69 78 LEU A O 1
ATOM 661 N N . ALA A 1 79 ? 5.311 -12.338 21.807 1.00 72.75 79 ALA A N 1
ATOM 662 C CA . ALA A 1 79 ? 4.758 -13.646 22.122 1.00 72.75 79 ALA A CA 1
ATOM 663 C C . ALA A 1 79 ? 5.765 -14.369 23.027 1.00 72.75 79 ALA A C 1
ATOM 665 O O . ALA A 1 79 ? 6.935 -14.506 22.670 1.00 72.75 79 ALA A O 1
ATOM 666 N N . LYS A 1 80 ? 5.327 -14.739 24.234 1.00 65.31 80 LYS A N 1
ATOM 667 C CA . LYS A 1 80 ? 6.140 -15.542 25.147 1.00 65.31 80 LYS A CA 1
ATOM 668 C C . LYS A 1 80 ? 6.242 -16.946 24.550 1.00 65.31 80 LYS A C 1
ATOM 670 O O . LYS A 1 80 ? 5.229 -17.453 24.066 1.00 65.31 80 LYS A O 1
ATOM 675 N N . CYS A 1 81 ? 7.448 -17.506 24.546 1.00 46.81 81 CYS A N 1
ATOM 676 C CA . CYS A 1 81 ? 7.681 -18.906 24.200 1.00 46.81 81 CYS A CA 1
ATOM 677 C C . CYS A 1 81 ? 6.985 -19.840 25.194 1.00 46.81 81 CYS A C 1
ATOM 679 O O . CYS A 1 81 ? 6.890 -19.455 26.385 1.00 46.81 81 CYS A O 1
#

Sequence (81 aa):
MYYLNEKGERVYTFKKVDPLGHPTQSAHPGKPTNCKTYRNELILFYFFPAKFSPDDQYSRQRLKLKTRYKLLLTQTPLAKC

pLDDT: mean 74.89, std 17.76, range [39.03, 93.06]

Foldseek 3Di:
DWDADPVRDTDDDPDQADPVGDGGDDPDPDDPPPDPDPDDDDPPVPPDDDPDDPPPPCPVVVVVVCVVVVVDPVSDPDPDD

Secondary structure (DSSP, 8-state):
-EEE-TTS-EEE-S-SB-TTSPBPBPSS----------S-SS-SS--S-----TT-TTHHHHHHHHHHTT--GGGSPPPP-